Protein AF-A0A8S3UZX9-F1 (afdb_monomer)

Nearest PDB structures (foldseek):
  8th3-assembly1_A  TM=4.867E-01  e=7.688E-01  Camelidae
  6dry-assembly1_A  TM=4.741E-01  e=9.694E-01  Homo sapiens
  5k2b-assembly1_A  TM=4.316E-01  e=1.542E+00  unclassified
  6zw4-assembly1_E  TM=4.620E-01  e=5.209E+00  Nostoc punctiforme
  8xvk-assembly1_R  TM=3.965E-01  e=4.378E+00  Acetivibrio thermocellus ATCC 27405

Foldseek 3Di:
DDDDDDPPPPPPPDDDPVVVVVLVVVLVVLVVQLVVLVVQLVVLLVCLVVDDDLVSLVVSLVSNVVSLVSSLVSLVVQLVSLVVVVDPVSPVVSVVSVVVNVVSVVVSVVVNVVSVVVSVVSVVVVVVVVVVVPDDDDDDDDDDDDDDDDDDDDDD

Radius of gyration: 31.4 Å; Cα contacts (8 Å, |Δi|>4): 71; chains: 1; bounding box: 92×39×81 Å

Sequence (156 aa):
MSESDDSSTSRSRTFTEKGQQQFEDEYSKRNKHICKAYDQIANHLNRIPQCSTIEDLESVQKELATCGEKHSKLCLDLVDFCQRRGTLASKELAQTHRMTHQGCKILIDSATRQIKNRINDIAFEERSTVSSSSSKSSLRSSTSSRQSQQEIVRIV

pLDDT: mean 79.89, std 21.69, range [32.34, 96.88]

Solvent-accessible surface area (backbone atoms only — not comparable to full-atom values): 9389 Å² total; per-residue (Å²): 134,87,82,88,83,88,80,78,77,76,79,75,79,79,75,54,71,69,64,49,52,54,47,52,54,54,48,51,56,54,49,54,53,36,53,55,32,48,53,51,42,53,55,48,61,68,43,58,86,73,46,87,48,60,68,50,41,53,51,45,49,54,50,43,51,55,36,49,53,53,32,46,51,47,33,51,56,47,25,53,55,24,47,74,66,68,42,70,69,31,43,52,53,20,51,51,37,52,52,52,42,53,52,51,50,52,52,50,54,50,48,50,50,53,43,54,51,53,42,51,52,56,58,48,51,56,55,51,59,67,62,68,71,79,80,84,84,81,91,74,91,76,94,79,87,81,89,80,81,88,86,89,83,88,80,135

Mean predicted aligned error: 13.39 Å

Organism: Mytilus edulis (NCBI:txid6550)

Structure (mmCIF, N/CA/C/O backbone):
data_AF-A0A8S3UZX9-F1
#
_entry.id   AF-A0A8S3UZX9-F1
#
loop_
_atom_site.group_PDB
_atom_site.id
_atom_site.type_symbol
_atom_site.label_atom_id
_atom_site.label_alt_id
_atom_site.label_comp_id
_atom_site.label_asym_id
_atom_site.label_entity_id
_atom_site.label_seq_id
_atom_site.pdbx_PDB_ins_code
_atom_site.Cartn_x
_atom_site.Cartn_y
_atom_site.Cartn_z
_atom_site.occupancy
_atom_site.B_iso_or_equiv
_atom_site.auth_seq_id
_atom_site.auth_comp_id
_atom_site.auth_asym_id
_atom_site.auth_atom_id
_atom_site.pdbx_PDB_model_num
ATOM 1 N N . MET A 1 1 ? 45.344 30.065 -26.295 1.00 38.91 1 MET A N 1
ATOM 2 C CA . MET A 1 1 ? 45.100 29.095 -27.379 1.00 38.91 1 MET A CA 1
ATOM 3 C C . MET A 1 1 ? 45.377 27.732 -26.772 1.00 38.91 1 MET A C 1
ATOM 5 O O . MET A 1 1 ? 46.507 27.529 -26.361 1.00 38.91 1 MET A O 1
ATOM 9 N N . SER A 1 2 ? 44.330 27.085 -26.248 1.00 46.97 2 SER A N 1
ATOM 10 C CA . SER A 1 2 ? 43.609 25.960 -26.892 1.00 46.97 2 SER A CA 1
ATOM 11 C C . SER A 1 2 ? 44.424 24.663 -26.670 1.00 46.97 2 SER A C 1
ATOM 13 O O . SER A 1 2 ? 45.619 24.682 -26.916 1.00 46.97 2 SER A O 1
ATOM 15 N N . GLU A 1 3 ? 43.921 23.544 -26.143 1.00 40.09 3 GLU A N 1
ATOM 16 C CA . GLU A 1 3 ? 42.579 22.960 -26.231 1.00 40.09 3 GLU A CA 1
ATOM 17 C C . GLU A 1 3 ? 42.260 22.106 -24.989 1.00 40.09 3 GLU A C 1
ATOM 19 O O . GLU A 1 3 ? 43.107 21.394 -24.450 1.00 40.09 3 GLU A O 1
ATOM 24 N N . SER A 1 4 ? 41.011 22.209 -24.545 1.00 56.97 4 SER A N 1
ATOM 25 C CA . SER A 1 4 ? 40.324 21.221 -23.721 1.00 56.97 4 SER A CA 1
ATOM 26 C C . SER A 1 4 ? 39.856 20.088 -24.629 1.00 56.97 4 SER A C 1
ATOM 28 O O . SER A 1 4 ? 39.272 20.390 -25.662 1.00 56.97 4 SER A O 1
ATOM 30 N N . ASP A 1 5 ? 40.012 18.825 -24.227 1.00 45.25 5 ASP A N 1
ATOM 31 C CA . ASP A 1 5 ? 39.093 17.784 -24.694 1.00 45.25 5 ASP A CA 1
ATOM 32 C C . ASP A 1 5 ? 38.889 16.696 -23.633 1.00 45.25 5 ASP A C 1
ATOM 34 O O . ASP A 1 5 ? 39.689 15.786 -23.404 1.00 45.25 5 ASP A O 1
ATOM 38 N N . ASP A 1 6 ? 37.772 16.885 -22.941 1.00 50.19 6 ASP A N 1
ATOM 39 C CA . ASP A 1 6 ? 37.126 16.021 -21.973 1.00 50.19 6 ASP A CA 1
ATOM 40 C C . ASP A 1 6 ? 36.399 14.906 -22.742 1.00 50.19 6 ASP A C 1
ATOM 42 O O . ASP A 1 6 ? 35.250 15.048 -23.152 1.00 50.19 6 ASP A O 1
ATOM 46 N N . SER A 1 7 ? 37.078 13.783 -22.994 1.00 47.69 7 SER A N 1
ATOM 47 C CA . SER A 1 7 ? 36.441 12.596 -23.582 1.00 47.69 7 SER A CA 1
ATOM 48 C C . SER A 1 7 ? 35.870 11.681 -22.494 1.00 47.69 7 SER A C 1
ATOM 50 O O . SER A 1 7 ? 36.213 10.502 -22.367 1.00 47.69 7 SER A O 1
ATOM 52 N N . SER A 1 8 ? 34.944 12.210 -21.698 1.00 48.03 8 SER A N 1
ATOM 53 C CA . SER A 1 8 ? 34.030 11.409 -20.885 1.00 48.03 8 SER A CA 1
ATOM 54 C C . SER A 1 8 ? 32.973 10.777 -21.798 1.00 48.03 8 SER A C 1
ATOM 56 O O . SER A 1 8 ? 31.813 11.183 -21.859 1.00 48.03 8 SER A O 1
ATOM 58 N N . THR A 1 9 ? 33.389 9.746 -22.542 1.00 44.56 9 THR A N 1
ATOM 59 C CA . THR A 1 9 ? 32.505 8.947 -23.401 1.00 44.56 9 THR A CA 1
ATOM 60 C C . THR A 1 9 ? 31.506 8.183 -22.526 1.00 44.56 9 THR A C 1
ATOM 62 O O . THR A 1 9 ? 31.689 7.012 -22.186 1.00 44.56 9 THR A O 1
ATOM 65 N N . SER A 1 10 ? 30.432 8.868 -22.134 1.00 47.78 10 SER A N 1
ATOM 66 C CA . SER A 1 10 ? 29.263 8.309 -21.467 1.00 47.78 10 SER A CA 1
ATOM 67 C C . SER A 1 10 ? 28.578 7.369 -22.447 1.00 47.78 10 SER A C 1
ATOM 69 O O . SER A 1 10 ? 27.762 7.767 -23.275 1.00 47.78 10 SER A O 1
ATOM 71 N N . ARG A 1 11 ? 28.983 6.099 -22.392 1.00 43.84 11 ARG A N 1
ATOM 72 C CA . ARG A 1 11 ? 28.496 5.005 -23.230 1.00 43.84 11 ARG A CA 1
ATOM 73 C C . ARG A 1 11 ? 27.044 4.693 -22.848 1.00 43.84 11 ARG A C 1
ATOM 75 O O . ARG A 1 11 ? 26.766 3.713 -22.159 1.00 43.84 11 ARG A O 1
ATOM 82 N N . SER A 1 12 ? 26.120 5.556 -23.264 1.00 54.31 12 SER A N 1
ATOM 83 C CA . SER A 1 12 ? 24.680 5.325 -23.169 1.00 54.31 12 SER A CA 1
ATOM 84 C C . SER A 1 12 ? 24.348 4.093 -23.998 1.00 54.31 12 SER A C 1
ATOM 86 O O . SER A 1 12 ? 24.370 4.119 -25.225 1.00 54.31 12 SER A O 1
ATOM 88 N N . ARG A 1 13 ? 24.108 2.973 -23.312 1.00 58.25 13 ARG A N 1
ATOM 89 C CA . ARG A 1 13 ? 23.618 1.739 -23.925 1.00 58.25 13 ARG A CA 1
ATOM 90 C C . ARG A 1 13 ? 22.185 1.988 -24.383 1.00 58.25 13 ARG A C 1
ATOM 92 O O . ARG A 1 13 ? 21.258 1.896 -23.583 1.00 58.25 13 ARG A O 1
ATOM 99 N N . THR A 1 14 ? 22.003 2.321 -25.653 1.00 55.81 14 THR A N 1
ATOM 100 C CA . THR A 1 14 ? 20.682 2.341 -26.280 1.00 55.81 14 THR A CA 1
ATOM 101 C C . THR A 1 14 ? 20.152 0.907 -26.299 1.00 55.81 14 THR A C 1
ATOM 103 O O . THR A 1 14 ? 20.792 0.006 -26.843 1.00 55.81 14 THR A O 1
ATOM 106 N N . PHE A 1 15 ? 19.032 0.667 -25.615 1.00 59.25 15 PHE A N 1
ATOM 107 C CA . PHE A 1 15 ? 18.422 -0.658 -25.518 1.00 59.25 15 PHE A CA 1
ATOM 108 C C . PHE A 1 15 ? 17.796 -1.082 -26.850 1.00 59.25 15 PHE A C 1
ATOM 110 O O . PHE A 1 15 ? 17.313 -0.253 -27.618 1.00 59.25 15 PHE A O 1
ATOM 117 N N . THR A 1 16 ? 17.767 -2.392 -27.095 1.00 66.88 16 THR A N 1
ATOM 118 C CA . THR A 1 16 ? 16.951 -2.987 -28.156 1.00 66.88 16 THR A CA 1
ATOM 119 C C . THR A 1 16 ? 15.476 -2.939 -27.754 1.00 66.88 16 THR A C 1
ATOM 121 O O . THR A 1 16 ? 15.146 -3.108 -26.579 1.00 66.88 16 THR A O 1
ATOM 124 N N . GLU A 1 17 ? 14.578 -2.755 -28.720 1.00 74.62 17 GLU A N 1
ATOM 125 C CA . GLU A 1 17 ? 13.116 -2.729 -28.532 1.00 74.62 17 GLU A CA 1
ATOM 126 C C . GLU A 1 17 ? 12.606 -3.916 -27.688 1.00 74.62 17 GLU A C 1
ATOM 128 O O . GLU A 1 17 ? 11.839 -3.752 -26.740 1.00 74.62 17 GLU A O 1
ATOM 133 N N . LYS A 1 18 ? 13.168 -5.111 -27.916 1.00 76.69 18 LYS A N 1
ATOM 134 C CA . LYS A 1 18 ? 12.887 -6.325 -27.133 1.00 76.69 18 LYS A CA 1
ATOM 135 C C . LYS A 1 18 ? 13.206 -6.178 -25.638 1.00 76.69 18 LYS A C 1
ATOM 137 O O . LYS A 1 18 ? 12.472 -6.691 -24.798 1.00 76.69 18 LYS A O 1
ATOM 142 N N . GLY A 1 19 ? 14.297 -5.496 -25.293 1.00 81.75 19 GLY A N 1
ATOM 143 C CA . GLY A 1 19 ? 14.686 -5.253 -23.904 1.00 81.75 19 GLY A CA 1
ATOM 144 C C . GLY A 1 19 ? 13.844 -4.178 -23.216 1.00 81.75 19 GLY A C 1
ATOM 145 O O . GLY A 1 19 ? 13.846 -4.115 -21.985 1.00 81.75 19 GLY A O 1
ATOM 146 N N . GLN A 1 20 ? 13.158 -3.321 -23.977 1.00 86.25 20 GLN A N 1
ATOM 147 C CA . GLN A 1 20 ? 12.188 -2.356 -23.459 1.00 86.25 20 GLN A CA 1
ATOM 148 C C . GLN A 1 20 ? 10.848 -3.039 -23.167 1.00 86.25 20 GLN A C 1
ATOM 150 O O . GLN A 1 20 ? 10.368 -2.944 -22.040 1.00 86.25 20 GLN A O 1
ATOM 155 N N . GLN A 1 21 ? 10.337 -3.838 -24.107 1.00 89.25 21 GLN A N 1
ATOM 156 C CA . GLN A 1 21 ? 9.092 -4.589 -23.918 1.00 89.25 21 GLN A CA 1
ATOM 157 C C . GLN A 1 21 ? 9.144 -5.507 -22.685 1.00 89.25 21 GLN A C 1
ATOM 159 O O . GLN A 1 21 ? 8.241 -5.496 -21.856 1.00 89.25 21 GLN A O 1
ATOM 164 N N . GLN A 1 22 ? 10.247 -6.244 -22.497 1.00 90.31 22 GLN A N 1
ATOM 165 C CA . GLN A 1 22 ? 10.420 -7.115 -21.325 1.00 90.31 22 GLN A CA 1
ATOM 166 C C . GLN A 1 22 ? 10.357 -6.354 -19.993 1.00 90.31 22 GLN A C 1
ATOM 168 O O . GLN A 1 22 ? 9.821 -6.864 -19.010 1.00 90.31 22 GLN A O 1
ATOM 173 N N . PHE A 1 23 ? 10.911 -5.138 -19.950 1.00 91.12 23 PHE A N 1
ATOM 174 C CA . PHE A 1 23 ? 10.851 -4.303 -18.754 1.00 91.12 23 PHE A CA 1
ATOM 175 C C . PHE A 1 23 ? 9.415 -3.859 -18.469 1.00 91.12 23 PHE A C 1
ATOM 177 O O . PHE A 1 23 ? 8.977 -3.942 -17.324 1.00 91.12 23 PHE A O 1
ATOM 184 N N . GLU A 1 24 ? 8.688 -3.416 -19.494 1.00 93.12 24 GLU A N 1
ATOM 185 C CA . GLU A 1 24 ? 7.300 -2.960 -19.371 1.00 93.12 24 GLU A CA 1
ATOM 186 C C . GLU A 1 24 ? 6.361 -4.086 -18.928 1.00 93.12 24 GLU A C 1
ATOM 188 O O . GLU A 1 24 ? 5.537 -3.881 -18.034 1.00 93.12 24 GLU A O 1
ATOM 193 N N . ASP A 1 25 ? 6.542 -5.295 -19.461 1.00 94.44 25 ASP A N 1
ATOM 194 C CA . ASP A 1 25 ? 5.756 -6.471 -19.081 1.00 94.44 25 ASP A CA 1
ATOM 195 C C . ASP A 1 25 ? 5.984 -6.852 -17.606 1.00 94.44 25 ASP A C 1
ATOM 197 O O . ASP A 1 25 ? 5.031 -7.056 -16.841 1.00 94.44 25 ASP A O 1
ATOM 201 N N . GLU A 1 26 ? 7.248 -6.918 -17.168 1.00 95.00 26 GLU A N 1
ATOM 202 C CA . GLU A 1 26 ? 7.583 -7.210 -15.770 1.00 95.00 26 GLU A CA 1
ATOM 203 C C . GLU A 1 26 ? 7.122 -6.106 -14.818 1.00 95.00 26 GLU A C 1
ATOM 205 O O . GLU A 1 26 ? 6.568 -6.400 -13.751 1.00 95.00 26 GLU A O 1
ATOM 210 N N . TYR A 1 27 ? 7.319 -4.845 -15.208 1.00 94.62 27 TYR A N 1
ATOM 211 C CA . TYR A 1 27 ? 6.840 -3.688 -14.466 1.00 94.62 27 TYR A CA 1
ATOM 212 C C . TYR A 1 27 ? 5.323 -3.764 -14.277 1.00 94.62 27 TYR A C 1
ATOM 214 O O . TYR A 1 27 ? 4.839 -3.700 -13.146 1.00 94.62 27 TYR A O 1
ATOM 222 N N . SER A 1 28 ? 4.575 -3.976 -15.363 1.00 96.44 28 SER A N 1
ATOM 223 C CA . SER A 1 28 ? 3.112 -4.058 -15.361 1.00 96.44 28 SER A CA 1
ATOM 224 C C . SER A 1 28 ? 2.610 -5.173 -14.441 1.00 96.44 28 SER A C 1
ATOM 226 O O . SER A 1 28 ? 1.733 -4.958 -13.596 1.00 96.44 28 SER A O 1
ATOM 228 N N . LYS A 1 29 ? 3.231 -6.357 -14.514 1.00 96.25 29 LYS A N 1
ATOM 229 C CA . LYS A 1 29 ? 2.894 -7.489 -13.644 1.00 96.25 29 LYS A CA 1
ATOM 230 C C . LYS A 1 29 ? 3.112 -7.162 -12.166 1.00 96.25 29 LYS A C 1
ATOM 232 O O . LYS A 1 29 ? 2.222 -7.413 -11.351 1.00 96.25 29 LYS A O 1
ATOM 237 N N . ARG A 1 30 ? 4.271 -6.602 -11.807 1.00 96.00 30 ARG A N 1
ATOM 238 C CA . ARG A 1 30 ? 4.591 -6.219 -10.419 1.00 96.00 30 ARG A CA 1
ATOM 239 C C . ARG A 1 30 ? 3.651 -5.125 -9.914 1.00 96.00 30 ARG A C 1
ATOM 241 O O . ARG A 1 30 ? 3.103 -5.255 -8.821 1.00 96.00 30 ARG A O 1
ATOM 248 N N . ASN A 1 31 ? 3.389 -4.112 -10.737 1.00 95.69 31 ASN A N 1
ATOM 249 C CA . ASN A 1 31 ? 2.483 -3.017 -10.407 1.00 95.69 31 ASN A CA 1
ATOM 250 C C . ASN A 1 31 ? 1.053 -3.515 -10.135 1.00 95.69 31 ASN A C 1
ATOM 252 O O . ASN A 1 31 ? 0.430 -3.116 -9.155 1.00 95.69 31 ASN A O 1
ATOM 256 N N . LYS A 1 32 ? 0.559 -4.487 -10.914 1.00 96.88 32 LYS A N 1
ATOM 257 C CA . LYS A 1 32 ? -0.747 -5.123 -10.670 1.00 96.88 32 LYS A CA 1
ATOM 258 C C . LYS A 1 32 ? -0.846 -5.768 -9.283 1.00 96.88 32 LYS A C 1
ATOM 260 O O . LYS A 1 32 ? -1.921 -5.772 -8.686 1.00 96.88 32 LYS A O 1
ATOM 265 N N . HIS A 1 33 ? 0.245 -6.331 -8.762 1.00 95.94 33 HIS A N 1
ATOM 266 C CA . HIS A 1 33 ? 0.262 -6.892 -7.410 1.00 95.94 33 HIS A CA 1
ATOM 267 C C . HIS A 1 33 ? 0.214 -5.807 -6.329 1.00 95.94 33 HIS A C 1
ATOM 269 O O . HIS A 1 33 ? -0.467 -6.009 -5.324 1.00 95.94 33 HIS A O 1
ATOM 275 N N . ILE A 1 34 ? 0.872 -4.666 -6.554 1.00 95.81 34 ILE A N 1
ATOM 276 C CA . ILE A 1 34 ? 0.801 -3.501 -5.661 1.00 95.81 34 ILE A CA 1
ATOM 277 C C . ILE A 1 34 ? -0.625 -2.960 -5.613 1.00 95.81 34 ILE A C 1
ATOM 279 O O . ILE A 1 34 ? -1.179 -2.857 -4.523 1.00 95.81 34 ILE A O 1
ATOM 283 N N . CYS A 1 35 ? -1.253 -2.707 -6.768 1.00 95.25 35 CYS A N 1
ATOM 284 C CA . CYS A 1 35 ? -2.634 -2.215 -6.825 1.00 95.25 35 CYS A CA 1
ATOM 285 C C . CYS A 1 35 ? -3.593 -3.142 -6.071 1.00 95.25 35 CYS A C 1
ATOM 287 O O . CYS A 1 35 ? -4.345 -2.686 -5.223 1.00 95.25 35 CYS A O 1
ATOM 289 N N . LYS A 1 36 ? -3.485 -4.463 -6.271 1.00 96.38 36 LYS A N 1
ATOM 290 C CA . LYS A 1 36 ? -4.301 -5.435 -5.527 1.00 96.38 36 LYS A CA 1
ATOM 291 C C . LYS A 1 36 ? -4.088 -5.372 -4.013 1.00 96.38 36 LYS A C 1
ATOM 293 O O . LYS A 1 36 ? -5.042 -5.545 -3.262 1.00 96.38 36 LYS A O 1
ATOM 298 N N . ALA A 1 37 ? -2.849 -5.192 -3.553 1.00 95.38 37 ALA A N 1
ATOM 299 C CA . ALA A 1 37 ? -2.566 -5.052 -2.125 1.00 95.38 37 ALA A CA 1
ATOM 300 C C . ALA A 1 37 ? -3.114 -3.724 -1.575 1.00 95.38 37 ALA A C 1
ATOM 302 O O . ALA A 1 37 ? -3.635 -3.690 -0.463 1.00 95.38 37 ALA A O 1
ATOM 303 N N . TYR A 1 38 ? -3.053 -2.656 -2.369 1.00 95.12 38 TYR A N 1
ATOM 304 C CA . TYR A 1 38 ? -3.640 -1.365 -2.029 1.00 95.12 38 TYR A CA 1
ATOM 305 C C . TYR A 1 38 ? -5.171 -1.435 -1.929 1.00 95.12 38 TYR A C 1
ATOM 307 O O . TYR A 1 38 ? -5.737 -0.959 -0.949 1.00 95.12 38 TYR A O 1
ATOM 315 N N . ASP A 1 39 ? -5.837 -2.114 -2.865 1.00 95.69 39 ASP A N 1
ATOM 316 C CA . ASP A 1 39 ? -7.289 -2.329 -2.831 1.00 95.69 39 ASP A CA 1
ATOM 317 C C . ASP A 1 39 ? -7.717 -3.087 -1.566 1.00 95.69 39 ASP A C 1
ATOM 319 O O . ASP A 1 39 ? -8.732 -2.767 -0.949 1.00 95.69 39 ASP A O 1
ATOM 323 N N . GLN A 1 40 ? -6.922 -4.074 -1.133 1.00 95.94 40 GLN A N 1
ATOM 324 C CA . GLN A 1 40 ? -7.158 -4.779 0.132 1.00 95.94 40 GLN A CA 1
ATOM 325 C C . GLN A 1 40 ? -7.092 -3.819 1.320 1.00 95.94 40 GLN A C 1
ATOM 327 O O . GLN A 1 40 ? -7.999 -3.812 2.149 1.00 95.94 40 GLN A O 1
ATOM 332 N N . ILE A 1 41 ? -6.068 -2.964 1.376 1.00 96.44 41 ILE A N 1
ATOM 333 C CA . ILE A 1 41 ? -5.935 -1.947 2.426 1.00 96.44 41 ILE A CA 1
ATOM 334 C C . ILE A 1 41 ? -7.153 -1.021 2.419 1.00 96.44 41 ILE A C 1
ATOM 336 O O . ILE A 1 41 ? -7.777 -0.849 3.462 1.00 96.44 41 ILE A O 1
ATOM 340 N N . ALA A 1 42 ? -7.547 -0.494 1.257 1.00 95.50 42 ALA A N 1
ATOM 341 C CA . ALA A 1 42 ? -8.724 0.362 1.125 1.00 95.50 42 ALA A CA 1
ATOM 342 C C . ALA A 1 42 ? -10.008 -0.331 1.622 1.00 95.50 42 ALA A C 1
ATOM 344 O O . ALA A 1 42 ? -10.788 0.267 2.364 1.00 95.50 42 ALA A O 1
ATOM 345 N N . ASN A 1 43 ? -10.197 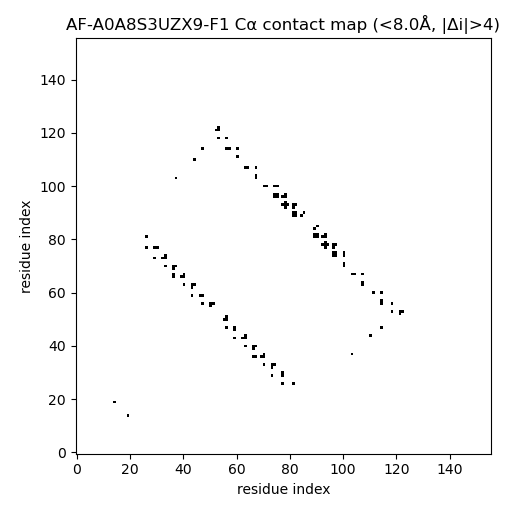-1.612 1.297 1.00 95.81 43 ASN A N 1
ATOM 346 C CA . ASN A 1 43 ? -11.334 -2.394 1.781 1.00 95.81 43 ASN A CA 1
ATOM 347 C C . ASN A 1 43 ? -11.339 -2.539 3.309 1.00 95.81 43 ASN A C 1
ATOM 349 O O . ASN A 1 43 ? -12.392 -2.389 3.929 1.00 95.81 43 ASN A O 1
ATOM 353 N N . HIS A 1 44 ? -10.186 -2.790 3.936 1.00 95.81 44 HIS A N 1
ATOM 354 C CA . HIS A 1 44 ? -10.102 -2.860 5.398 1.00 95.81 44 HIS A CA 1
ATOM 355 C C . HIS A 1 44 ? -10.334 -1.493 6.056 1.00 95.81 44 HIS A C 1
ATOM 357 O O . HIS A 1 44 ? -11.031 -1.419 7.066 1.00 95.81 44 HIS A O 1
ATOM 363 N N . LEU A 1 45 ? -9.836 -0.402 5.463 1.00 95.62 45 LEU A N 1
ATOM 364 C CA . LEU A 1 45 ? -10.100 0.959 5.944 1.00 95.62 45 LEU A CA 1
ATOM 365 C C . LEU A 1 45 ? -11.600 1.282 5.943 1.00 95.62 45 LEU A C 1
ATOM 367 O O . LEU A 1 45 ? -12.118 1.815 6.922 1.00 95.62 45 LEU A O 1
ATOM 371 N N . ASN A 1 46 ? -12.314 0.887 4.887 1.00 95.31 46 ASN A N 1
ATOM 372 C CA . ASN A 1 46 ? -13.759 1.094 4.769 1.00 95.31 46 ASN A CA 1
ATOM 373 C C . ASN A 1 46 ? -14.585 0.269 5.772 1.00 95.31 46 ASN A C 1
ATOM 375 O O . ASN A 1 46 ? -15.739 0.609 6.035 1.00 95.31 46 ASN A O 1
ATOM 379 N N . ARG A 1 47 ? -14.012 -0.792 6.358 1.00 94.50 47 ARG A N 1
ATOM 380 C CA . ARG A 1 47 ? -14.673 -1.621 7.382 1.00 94.50 47 ARG A CA 1
ATOM 381 C C . ARG A 1 47 ? -14.613 -1.020 8.784 1.00 94.50 47 ARG A C 1
ATOM 383 O O . ARG A 1 47 ? -15.514 -1.278 9.574 1.00 94.50 47 ARG A O 1
ATOM 390 N N . ILE A 1 48 ? -13.610 -0.194 9.092 1.00 93.25 48 ILE A N 1
ATOM 391 C CA . ILE A 1 48 ? -13.444 0.445 10.413 1.00 93.25 48 ILE A CA 1
ATOM 392 C C . ILE A 1 48 ? -14.737 1.110 10.925 1.00 93.25 48 ILE A C 1
ATOM 394 O O . ILE A 1 48 ? -15.140 0.810 12.050 1.00 93.25 48 ILE A O 1
ATOM 398 N N . PRO A 1 49 ? -15.435 1.974 10.155 1.00 91.69 49 PRO A N 1
ATOM 399 C CA . PRO A 1 49 ? -16.645 2.630 10.653 1.00 91.69 49 PRO A CA 1
ATOM 400 C C . PRO A 1 49 ? -17.801 1.665 10.952 1.00 91.69 49 PRO A C 1
ATOM 402 O O . PRO A 1 49 ? -18.672 2.014 11.748 1.00 91.69 49 PRO A O 1
ATOM 405 N N . GLN A 1 50 ? -17.797 0.471 10.351 1.00 92.56 50 GLN A N 1
ATOM 406 C CA . GLN A 1 50 ? -18.837 -0.555 10.490 1.00 92.56 50 GLN A CA 1
ATOM 407 C C . GLN A 1 50 ? -18.599 -1.491 11.685 1.00 92.56 50 GLN A C 1
ATOM 409 O O . GLN A 1 50 ? -19.475 -2.281 12.018 1.00 92.56 50 GLN A O 1
ATOM 414 N N . CYS A 1 51 ? -17.433 -1.415 12.332 1.00 94.00 51 CYS A N 1
ATOM 415 C CA . CYS A 1 51 ? -17.108 -2.258 13.478 1.00 94.00 51 CYS A CA 1
ATOM 416 C C . CYS A 1 51 ? -17.866 -1.781 14.725 1.00 94.00 51 CYS A C 1
ATOM 418 O O . CYS A 1 51 ? -17.768 -0.607 15.103 1.00 94.00 51 CYS A O 1
ATOM 420 N N . SER A 1 52 ? -18.603 -2.685 15.370 1.00 89.69 52 SER A N 1
ATOM 421 C CA . SER A 1 52 ? -19.380 -2.396 16.584 1.00 89.69 52 SER A CA 1
ATOM 422 C C . SER A 1 52 ? -18.775 -2.993 17.850 1.00 89.69 52 SER A C 1
ATOM 424 O O . SER A 1 52 ? -19.176 -2.607 18.942 1.00 89.69 52 SER A O 1
ATOM 426 N N . THR A 1 53 ? -17.825 -3.921 17.720 1.00 93.00 53 THR A N 1
ATOM 427 C CA . THR A 1 53 ? -17.178 -4.586 18.856 1.00 93.00 53 THR A CA 1
ATOM 428 C C . THR A 1 53 ? -15.675 -4.318 18.880 1.00 93.00 53 THR A C 1
ATOM 430 O O . THR A 1 53 ? -15.069 -3.958 17.865 1.00 93.00 53 THR A O 1
ATOM 433 N N . ILE A 1 54 ? -15.060 -4.503 20.052 1.00 94.50 54 ILE A N 1
ATOM 434 C CA . ILE A 1 54 ? -13.600 -4.449 20.204 1.00 94.50 54 ILE A CA 1
ATOM 435 C C . ILE A 1 54 ? -12.93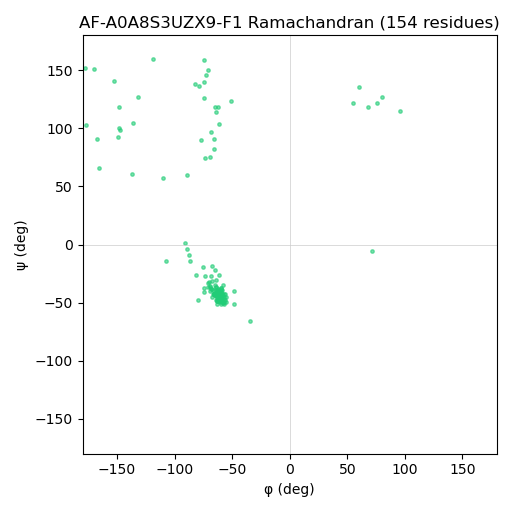7 -5.548 19.360 1.00 94.50 54 ILE A C 1
ATOM 437 O O . ILE A 1 54 ? -11.957 -5.270 18.673 1.00 94.50 54 ILE A O 1
ATOM 441 N N . GLU A 1 55 ? -13.503 -6.757 19.333 1.00 95.56 55 GLU A N 1
ATOM 442 C CA . GLU A 1 55 ? -12.966 -7.888 18.563 1.00 95.56 55 GLU A CA 1
ATOM 443 C C . GLU A 1 55 ? -12.930 -7.601 17.051 1.00 95.56 55 GLU A C 1
ATOM 445 O O . GLU A 1 55 ? -11.922 -7.869 16.391 1.00 95.56 55 GLU A O 1
ATOM 450 N N . ASP A 1 56 ? -13.985 -6.987 16.498 1.00 95.00 56 ASP A N 1
ATOM 451 C CA . ASP A 1 56 ? -14.019 -6.579 15.086 1.00 95.00 56 ASP A CA 1
ATOM 452 C C . ASP A 1 56 ? -12.888 -5.594 14.765 1.00 95.00 56 ASP A C 1
ATOM 454 O O . ASP A 1 56 ? -12.186 -5.721 13.755 1.00 95.00 56 ASP A O 1
ATOM 458 N N . LEU A 1 57 ? -12.703 -4.608 15.645 1.00 96.06 57 LEU A N 1
ATOM 459 C CA . LEU A 1 57 ? -11.687 -3.570 15.513 1.00 96.06 57 LEU A CA 1
ATOM 460 C C . LEU A 1 57 ? -10.271 -4.154 15.585 1.00 96.06 57 LEU A C 1
ATOM 462 O O . LEU A 1 57 ? -9.424 -3.809 14.755 1.00 96.06 57 LEU A O 1
ATOM 466 N N . GLU A 1 58 ? -10.018 -5.069 16.519 1.00 96.50 58 GLU A N 1
ATOM 467 C CA . GLU A 1 58 ? -8.744 -5.785 16.637 1.00 96.50 58 GLU A CA 1
ATOM 468 C C . GLU A 1 58 ? -8.462 -6.661 15.407 1.00 96.50 58 GLU A C 1
ATOM 470 O O . GLU A 1 58 ? -7.336 -6.669 14.894 1.00 96.50 58 GLU A O 1
ATOM 475 N N . SER A 1 59 ? -9.483 -7.345 14.875 1.00 96.62 59 SER A N 1
ATOM 476 C CA . SER A 1 59 ? -9.357 -8.131 13.642 1.00 96.62 59 SER A CA 1
ATOM 477 C C . SER A 1 59 ? -8.961 -7.248 12.461 1.00 96.62 59 SER A C 1
ATOM 479 O O . SER A 1 59 ? -7.985 -7.538 11.764 1.00 96.62 59 SER A O 1
ATOM 481 N N . VAL A 1 60 ? -9.659 -6.124 12.262 1.00 96.31 60 VAL A N 1
ATOM 482 C CA . VAL A 1 60 ? -9.346 -5.172 11.184 1.00 96.31 60 VAL A CA 1
ATOM 483 C C . VAL A 1 60 ? -7.945 -4.582 11.357 1.00 96.31 60 VAL A C 1
ATOM 485 O O . VAL A 1 60 ? -7.217 -4.448 10.373 1.00 96.31 60 VAL A O 1
ATOM 488 N N . GLN A 1 61 ? -7.516 -4.286 12.587 1.00 96.19 61 GLN A N 1
ATOM 489 C CA . GLN A 1 61 ? -6.163 -3.796 12.857 1.00 96.19 61 GLN A CA 1
ATOM 490 C C . GLN A 1 61 ? -5.089 -4.813 12.445 1.00 96.19 61 GLN A C 1
ATOM 492 O O . GLN A 1 61 ? -4.095 -4.448 11.811 1.00 96.19 61 GLN A O 1
ATOM 497 N N . LYS A 1 62 ? -5.288 -6.094 12.774 1.00 96.31 62 LYS A N 1
ATOM 498 C CA . LYS A 1 62 ? -4.363 -7.177 12.413 1.00 96.31 62 LYS A CA 1
ATOM 499 C C . LYS A 1 62 ? -4.306 -7.401 10.899 1.00 96.31 62 LYS A C 1
ATOM 501 O O . LYS A 1 62 ? -3.222 -7.574 10.332 1.00 96.31 62 LYS A O 1
ATOM 506 N N . GLU A 1 63 ? -5.459 -7.370 10.236 1.00 96.12 63 GLU A N 1
ATOM 507 C CA . GLU A 1 63 ? -5.564 -7.485 8.778 1.00 96.12 63 GLU A CA 1
ATOM 508 C C . GLU A 1 63 ? -4.882 -6.308 8.063 1.00 96.12 63 GLU A C 1
ATOM 510 O O . GLU A 1 63 ? -4.118 -6.526 7.119 1.00 96.12 63 GLU A O 1
ATOM 515 N N . LEU A 1 64 ? -5.080 -5.074 8.548 1.00 96.00 64 LEU A N 1
ATOM 516 C CA . LEU A 1 64 ? -4.413 -3.872 8.034 1.00 96.00 64 LEU A CA 1
ATOM 517 C C . LEU A 1 64 ? -2.896 -3.950 8.176 1.00 96.00 64 LEU A C 1
ATOM 519 O O . LEU A 1 64 ? -2.187 -3.630 7.223 1.00 96.00 64 LEU A O 1
ATOM 523 N N . ALA A 1 65 ? -2.392 -4.402 9.328 1.00 94.81 65 ALA A N 1
ATOM 524 C CA . ALA A 1 65 ? -0.957 -4.575 9.543 1.00 94.81 65 ALA A CA 1
ATOM 525 C C . ALA A 1 65 ? -0.360 -5.580 8.542 1.00 94.81 65 ALA A C 1
ATOM 527 O O . ALA A 1 65 ? 0.626 -5.280 7.867 1.00 94.81 65 ALA A O 1
ATOM 528 N N . THR A 1 66 ? -1.018 -6.731 8.375 1.00 95.69 66 THR A N 1
ATOM 529 C CA . THR A 1 66 ? -0.589 -7.786 7.444 1.00 95.69 66 THR A CA 1
ATOM 530 C C . THR A 1 66 ? -0.598 -7.298 5.990 1.00 95.69 66 THR A C 1
ATOM 532 O O . THR A 1 66 ? 0.362 -7.502 5.241 1.00 95.69 66 THR A O 1
ATOM 535 N N . CYS A 1 67 ? -1.671 -6.620 5.571 1.00 94.38 67 CYS A N 1
ATOM 536 C CA . CYS A 1 67 ? -1.776 -6.075 4.218 1.00 94.38 67 CYS A CA 1
ATOM 537 C C . CYS A 1 67 ? -0.772 -4.941 3.979 1.00 94.38 67 CYS A C 1
ATOM 539 O O . CYS A 1 67 ? -0.176 -4.869 2.903 1.00 94.38 67 CYS A O 1
ATOM 541 N N . GLY A 1 68 ? -0.542 -4.098 4.986 1.00 95.25 68 GLY A N 1
ATOM 542 C CA . GLY A 1 68 ? 0.444 -3.024 4.962 1.00 95.25 68 GLY A CA 1
ATOM 543 C C . GLY A 1 68 ? 1.866 -3.522 4.756 1.00 95.25 68 GLY A C 1
ATOM 544 O O . GLY A 1 68 ? 2.579 -3.005 3.896 1.00 95.25 68 GLY A O 1
ATOM 545 N N . GLU A 1 69 ? 2.267 -4.561 5.486 1.00 95.50 69 GLU A N 1
ATOM 546 C CA . GLU A 1 69 ? 3.582 -5.186 5.330 1.00 95.50 69 GLU A CA 1
ATOM 547 C C . GLU A 1 69 ? 3.754 -5.781 3.926 1.00 95.50 69 GLU A C 1
ATOM 549 O O . GLU A 1 69 ? 4.760 -5.538 3.252 1.00 95.50 69 GLU A O 1
ATOM 554 N N . LYS A 1 70 ? 2.734 -6.493 3.434 1.00 95.75 70 LYS A N 1
ATOM 555 C CA . LYS A 1 70 ? 2.735 -7.056 2.080 1.00 95.75 70 LYS A CA 1
ATOM 556 C C . LYS A 1 70 ? 2.849 -5.971 1.007 1.00 95.75 70 LYS A C 1
ATOM 558 O O . LYS A 1 70 ? 3.671 -6.103 0.102 1.00 95.75 70 LYS A O 1
ATOM 563 N N . HIS A 1 71 ? 2.050 -4.908 1.099 1.00 96.25 71 HIS A N 1
ATOM 564 C CA . HIS A 1 71 ? 2.121 -3.767 0.184 1.00 96.25 71 HIS A CA 1
ATOM 565 C C . HIS A 1 71 ? 3.503 -3.104 0.240 1.00 96.25 71 HIS A C 1
ATOM 567 O O . HIS A 1 71 ? 4.113 -2.862 -0.798 1.00 96.25 71 HIS A O 1
ATOM 573 N N . SER A 1 72 ? 4.035 -2.889 1.448 1.00 95.88 72 SER A N 1
ATOM 574 C CA . SER A 1 72 ? 5.369 -2.329 1.671 1.00 95.88 72 SER A CA 1
ATOM 575 C C . SER A 1 72 ? 6.450 -3.125 0.953 1.00 95.88 72 SER A C 1
ATOM 577 O O . SER A 1 72 ? 7.241 -2.553 0.204 1.00 95.88 72 SER A O 1
ATOM 579 N N . LYS A 1 73 ? 6.452 -4.449 1.120 1.00 96.38 73 LYS A N 1
ATOM 580 C CA . LYS A 1 73 ? 7.404 -5.328 0.440 1.00 96.38 73 LYS A CA 1
ATOM 581 C C . LYS A 1 73 ? 7.295 -5.217 -1.082 1.00 96.38 73 LYS A C 1
ATOM 583 O O . LYS A 1 73 ? 8.303 -5.019 -1.747 1.00 96.38 73 LYS A O 1
ATOM 588 N N . LEU A 1 74 ? 6.078 -5.280 -1.627 1.00 96.44 74 LEU A N 1
ATOM 589 C CA . LEU A 1 74 ? 5.853 -5.192 -3.074 1.00 96.44 74 LEU A CA 1
ATOM 590 C C . LEU A 1 74 ? 6.317 -3.849 -3.659 1.00 96.44 74 LEU A C 1
ATOM 592 O O . LEU A 1 74 ? 6.917 -3.831 -4.733 1.00 96.44 74 LEU A O 1
ATOM 596 N N . CYS A 1 75 ? 6.068 -2.737 -2.959 1.00 96.06 75 CYS A N 1
ATOM 597 C CA . CYS A 1 75 ? 6.557 -1.425 -3.374 1.00 96.06 75 CYS A CA 1
ATOM 598 C C . CYS A 1 75 ? 8.084 -1.368 -3.386 1.00 96.06 75 CYS A C 1
ATOM 600 O O . CYS A 1 75 ? 8.655 -0.933 -4.381 1.00 96.06 75 CYS A O 1
ATOM 602 N N . LEU A 1 76 ? 8.748 -1.818 -2.317 1.00 95.81 76 LEU A N 1
ATOM 603 C CA . LEU A 1 76 ? 10.212 -1.800 -2.235 1.00 95.81 76 LEU A CA 1
ATOM 604 C C . LEU A 1 76 ? 10.851 -2.704 -3.301 1.00 95.81 76 LEU A C 1
ATOM 606 O O . LEU A 1 76 ? 11.770 -2.271 -3.992 1.00 95.81 76 LEU A O 1
ATOM 610 N N . ASP A 1 77 ? 10.292 -3.895 -3.527 1.00 96.38 77 ASP A N 1
ATOM 611 C CA . ASP A 1 77 ? 10.740 -4.805 -4.587 1.00 96.38 77 ASP A CA 1
ATOM 612 C C . ASP A 1 77 ? 10.614 -4.164 -5.986 1.00 96.38 77 ASP A C 1
ATOM 614 O O . ASP A 1 77 ? 11.465 -4.376 -6.857 1.00 96.38 77 ASP A O 1
ATOM 618 N N . LEU A 1 78 ? 9.556 -3.377 -6.232 1.00 96.00 78 LEU A N 1
ATOM 619 C CA . LEU A 1 78 ? 9.373 -2.663 -7.500 1.00 96.00 78 LEU A CA 1
ATOM 620 C C . LEU A 1 78 ? 10.303 -1.451 -7.628 1.00 96.00 78 LEU A C 1
ATOM 622 O O . LEU A 1 78 ? 10.819 -1.192 -8.715 1.00 96.00 78 LEU A O 1
ATOM 626 N N . VAL A 1 79 ? 10.549 -0.729 -6.535 1.00 96.19 79 VAL A N 1
ATOM 627 C CA . VAL A 1 79 ? 11.531 0.364 -6.487 1.00 96.19 79 VAL A CA 1
ATOM 628 C C . VAL A 1 79 ? 12.908 -0.162 -6.880 1.00 96.19 79 VAL A C 1
ATOM 630 O O . VAL A 1 79 ? 13.527 0.389 -7.791 1.00 96.19 79 VAL A O 1
ATOM 633 N N . ASP A 1 80 ? 13.349 -1.263 -6.274 1.00 95.94 80 ASP A N 1
ATOM 634 C CA . ASP A 1 80 ? 14.634 -1.890 -6.582 1.00 95.94 80 ASP A CA 1
ATOM 635 C C . ASP A 1 80 ? 14.714 -2.339 -8.045 1.00 95.94 80 ASP A C 1
ATOM 637 O O . ASP A 1 80 ? 15.716 -2.098 -8.725 1.00 95.94 80 ASP A O 1
ATOM 641 N N . PHE A 1 81 ? 13.646 -2.956 -8.561 1.00 95.12 81 PHE A N 1
ATOM 642 C CA . PHE A 1 81 ? 13.548 -3.349 -9.968 1.00 95.12 81 PHE A CA 1
ATOM 643 C C . PHE A 1 81 ? 13.722 -2.148 -10.914 1.00 95.12 81 PHE A C 1
ATOM 645 O O . PHE A 1 81 ? 14.551 -2.180 -11.828 1.00 95.12 81 PHE A O 1
ATOM 652 N N . CYS A 1 82 ? 12.994 -1.060 -10.663 1.00 93.44 82 CYS A N 1
ATOM 653 C CA . CYS A 1 82 ? 13.056 0.167 -11.453 1.00 93.44 82 CYS A CA 1
ATOM 654 C C . CYS A 1 82 ? 14.434 0.853 -11.372 1.00 93.44 82 CYS A C 1
ATOM 656 O O . CYS A 1 82 ? 14.938 1.376 -12.371 1.00 93.44 82 CYS A O 1
ATOM 658 N N . GLN A 1 83 ? 15.090 0.819 -10.211 1.00 92.56 83 GLN A N 1
ATOM 659 C CA . GLN A 1 83 ? 16.417 1.412 -10.029 1.00 92.56 83 GLN A CA 1
ATOM 660 C C . GLN A 1 83 ? 17.512 0.657 -10.773 1.00 92.56 83 GLN A C 1
ATOM 662 O O . GLN A 1 83 ? 18.366 1.288 -11.399 1.00 92.56 83 GLN A O 1
ATOM 667 N N . ARG A 1 84 ? 17.458 -0.680 -10.782 1.00 91.12 84 ARG A N 1
ATOM 668 C CA . ARG A 1 84 ? 18.422 -1.519 -11.515 1.00 91.12 84 ARG A CA 1
ATOM 669 C C . ARG A 1 84 ? 18.404 -1.268 -13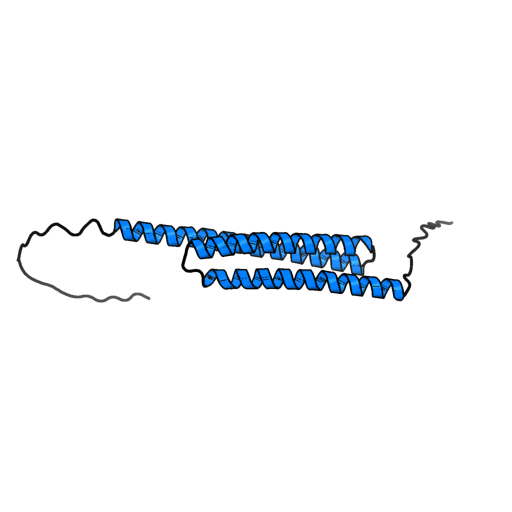.020 1.00 91.12 84 ARG A C 1
ATOM 671 O O . ARG A 1 84 ? 19.422 -1.462 -13.677 1.00 91.12 84 ARG A O 1
ATOM 678 N N . ARG A 1 85 ? 17.277 -0.803 -13.572 1.00 87.94 85 ARG A N 1
ATOM 679 C CA . ARG A 1 85 ? 17.179 -0.429 -14.989 1.00 87.94 85 ARG A CA 1
ATOM 680 C C . ARG A 1 85 ? 18.007 0.816 -15.333 1.00 87.94 85 ARG A C 1
ATOM 682 O O . ARG A 1 85 ? 18.447 0.946 -16.469 1.00 87.94 85 ARG A O 1
ATOM 689 N N . GLY A 1 86 ? 18.242 1.714 -14.374 1.00 82.38 86 GLY A N 1
ATOM 690 C CA . GLY A 1 86 ? 19.190 2.829 -14.497 1.00 82.38 86 GLY A CA 1
ATOM 691 C C . GLY A 1 86 ? 18.792 3.982 -15.432 1.00 82.38 86 GLY A C 1
ATOM 692 O O . GLY A 1 86 ? 19.490 4.996 -15.452 1.00 82.38 86 GLY A O 1
ATOM 693 N N . THR A 1 87 ? 17.680 3.871 -16.164 1.00 86.50 87 THR A N 1
ATOM 694 C CA . THR A 1 87 ? 17.158 4.928 -17.050 1.00 86.50 87 THR A CA 1
ATOM 695 C C . THR A 1 87 ? 16.507 6.065 -16.259 1.00 86.50 87 THR A C 1
ATOM 697 O O . THR A 1 87 ? 16.088 5.865 -15.121 1.00 86.50 87 THR A O 1
ATOM 700 N N . LEU A 1 88 ? 16.381 7.252 -16.861 1.00 87.50 88 LEU A N 1
ATOM 701 C CA . LEU A 1 88 ? 15.676 8.374 -16.228 1.00 87.50 88 LEU A CA 1
ATOM 702 C C . LEU A 1 88 ? 14.215 8.010 -15.918 1.00 87.50 88 LEU A C 1
ATOM 704 O O . LEU A 1 88 ? 13.810 8.078 -14.762 1.00 87.50 88 LEU A O 1
ATOM 708 N N . ALA A 1 89 ? 13.487 7.498 -16.913 1.00 88.25 89 ALA A N 1
ATOM 709 C CA . ALA A 1 89 ? 12.097 7.072 -16.753 1.00 88.25 89 ALA A CA 1
ATOM 710 C C . ALA A 1 89 ? 11.932 6.025 -15.636 1.00 88.25 89 ALA A C 1
ATOM 712 O O . ALA A 1 8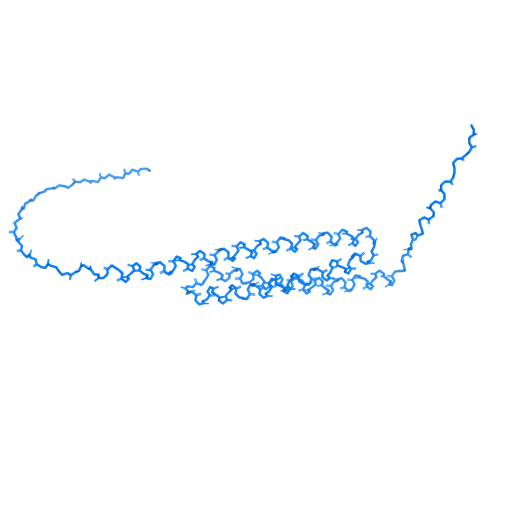9 ? 11.037 6.122 -14.803 1.00 88.25 89 ALA A O 1
ATOM 713 N N . SER A 1 90 ? 12.830 5.038 -15.547 1.00 90.12 90 SER A N 1
ATOM 714 C CA . SER A 1 90 ? 12.749 4.040 -14.476 1.00 90.12 90 SER A CA 1
ATOM 715 C C . SER A 1 90 ? 13.080 4.619 -13.094 1.00 90.12 90 SER A C 1
ATOM 717 O O . SER A 1 90 ? 12.488 4.199 -12.103 1.00 90.12 90 SER A O 1
ATOM 719 N N . LYS A 1 91 ? 13.975 5.609 -12.994 1.00 91.00 91 LYS A N 1
ATOM 720 C CA . LYS A 1 91 ? 14.234 6.325 -11.731 1.00 91.00 91 LYS A CA 1
ATOM 721 C C . LYS A 1 91 ? 13.026 7.151 -11.287 1.00 91.00 91 LYS A C 1
ATOM 723 O O . LYS A 1 91 ? 12.718 7.156 -10.097 1.00 91.00 91 LYS A O 1
ATOM 728 N N . GLU A 1 92 ? 12.327 7.791 -12.219 1.00 93.88 92 GLU A N 1
ATOM 729 C CA . GLU A 1 92 ? 11.077 8.507 -11.942 1.00 93.88 92 GLU A CA 1
ATOM 730 C C . GLU A 1 92 ? 9.997 7.546 -11.432 1.00 93.88 92 GLU A C 1
ATOM 732 O O . GLU A 1 92 ? 9.422 7.785 -10.372 1.00 93.88 92 GLU A O 1
ATOM 737 N N . LEU A 1 93 ? 9.814 6.394 -12.090 1.00 93.81 93 LEU A N 1
ATOM 738 C CA . LEU A 1 93 ? 8.897 5.347 -11.620 1.00 93.81 93 LEU A CA 1
ATOM 739 C C . L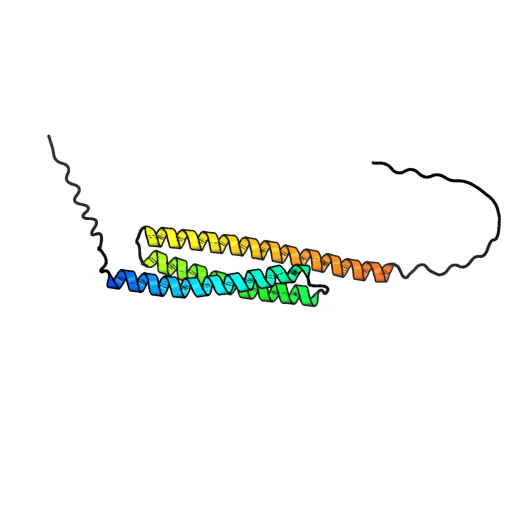EU A 1 93 ? 9.259 4.846 -10.215 1.00 93.81 93 LEU A C 1
ATOM 741 O O . LEU A 1 93 ? 8.375 4.656 -9.379 1.00 93.81 93 LEU A O 1
ATOM 745 N N . ALA A 1 94 ? 10.549 4.642 -9.931 1.00 94.62 94 ALA A N 1
ATOM 746 C CA . ALA A 1 94 ? 11.005 4.264 -8.596 1.00 94.62 94 ALA A CA 1
ATOM 747 C C . ALA A 1 94 ? 10.648 5.336 -7.554 1.00 94.62 94 ALA A C 1
ATOM 749 O O . ALA A 1 94 ? 10.204 5.006 -6.454 1.00 94.62 94 ALA A O 1
ATOM 750 N N . GLN A 1 95 ? 10.804 6.618 -7.892 1.00 95.25 95 GLN A N 1
ATOM 751 C CA . GLN A 1 95 ? 10.440 7.711 -6.996 1.00 95.25 95 GLN A CA 1
ATOM 752 C C . GLN A 1 95 ? 8.927 7.769 -6.750 1.00 95.25 95 GLN A C 1
ATOM 754 O O . GLN A 1 95 ? 8.515 7.906 -5.599 1.00 95.25 95 GLN A O 1
ATOM 759 N N . THR A 1 96 ? 8.097 7.595 -7.781 1.00 93.62 96 THR A N 1
ATOM 760 C CA . THR A 1 96 ? 6.637 7.514 -7.626 1.00 93.62 96 THR A CA 1
ATOM 761 C C . THR A 1 96 ? 6.248 6.408 -6.646 1.00 93.62 96 THR A C 1
ATOM 763 O O . THR A 1 96 ? 5.508 6.662 -5.699 1.00 93.62 96 THR A O 1
ATOM 766 N N . HIS A 1 97 ? 6.812 5.207 -6.798 1.00 93.75 97 HIS A N 1
ATOM 767 C CA . HIS A 1 97 ? 6.497 4.073 -5.922 1.00 93.75 97 HIS A CA 1
ATOM 768 C C . HIS A 1 97 ? 6.975 4.260 -4.478 1.00 93.75 97 HIS A C 1
ATOM 770 O O . HIS A 1 97 ? 6.291 3.818 -3.554 1.00 93.75 97 HIS A O 1
ATOM 776 N N . ARG A 1 98 ? 8.085 4.975 -4.249 1.00 95.38 98 ARG A N 1
ATOM 777 C CA . ARG A 1 98 ? 8.499 5.393 -2.894 1.00 95.38 98 ARG A CA 1
ATOM 778 C C . ARG A 1 98 ? 7.471 6.318 -2.247 1.00 95.38 98 ARG A C 1
ATOM 780 O O . ARG A 1 98 ? 7.119 6.123 -1.086 1.00 95.38 98 ARG A O 1
ATOM 787 N N . MET A 1 99 ? 6.965 7.294 -2.998 1.00 95.12 99 MET A N 1
ATOM 788 C CA . MET A 1 99 ? 5.944 8.217 -2.498 1.00 95.12 99 MET A CA 1
ATOM 789 C C . MET A 1 99 ? 4.626 7.490 -2.209 1.00 95.12 99 MET A C 1
ATOM 791 O O . MET A 1 99 ? 4.033 7.701 -1.152 1.00 95.12 99 MET A O 1
ATOM 795 N N . THR A 1 100 ? 4.197 6.583 -3.091 1.00 90.69 100 THR A N 1
ATOM 796 C CA . THR A 1 100 ? 3.007 5.743 -2.877 1.00 90.69 100 THR A CA 1
ATOM 797 C C . THR A 1 100 ? 3.151 4.866 -1.635 1.00 90.69 100 THR A C 1
ATOM 799 O O . THR A 1 100 ? 2.231 4.787 -0.821 1.00 90.69 100 THR A O 1
ATOM 802 N N . HIS A 1 101 ? 4.318 4.245 -1.443 1.00 94.00 101 HIS A N 1
ATOM 803 C CA . HIS A 1 101 ? 4.626 3.459 -0.249 1.00 94.00 101 HIS A CA 1
ATOM 804 C C . HIS A 1 101 ? 4.510 4.287 1.033 1.00 94.00 101 HIS A C 1
ATOM 806 O O . HIS A 1 101 ? 3.805 3.889 1.964 1.00 94.00 101 HIS A O 1
ATOM 812 N N . GLN A 1 102 ? 5.147 5.458 1.062 1.00 95.88 102 GLN A N 1
ATOM 813 C CA . GLN A 1 102 ? 5.106 6.354 2.212 1.00 95.88 102 GLN A CA 1
ATOM 814 C C . GLN A 1 102 ? 3.683 6.853 2.495 1.00 95.88 102 GLN A C 1
ATOM 816 O O . GLN A 1 102 ? 3.252 6.851 3.648 1.00 95.88 102 GLN A O 1
ATOM 821 N N . GLY A 1 103 ? 2.932 7.219 1.453 1.00 94.25 103 GLY A N 1
ATOM 822 C CA . GLY A 1 103 ? 1.529 7.614 1.577 1.00 94.25 103 GLY A CA 1
ATOM 823 C C . GLY A 1 103 ? 0.668 6.499 2.169 1.00 94.25 103 GLY A C 1
ATOM 824 O O . GLY A 1 103 ? -0.104 6.732 3.097 1.00 94.25 103 GLY A O 1
ATOM 825 N N . CYS A 1 104 ? 0.858 5.262 1.708 1.00 94.69 104 CYS A N 1
ATOM 826 C CA . CYS A 1 104 ? 0.153 4.105 2.249 1.00 94.69 104 CYS A CA 1
ATOM 827 C C . CYS A 1 104 ? 0.485 3.856 3.728 1.00 94.69 104 CYS A C 1
ATOM 829 O O . CYS A 1 104 ? -0.410 3.543 4.512 1.00 94.69 104 CYS A O 1
ATOM 831 N N . LYS A 1 105 ? 1.749 4.030 4.132 1.00 95.38 105 LYS A N 1
ATOM 832 C CA . LYS A 1 105 ? 2.154 3.910 5.539 1.00 95.38 105 LYS A CA 1
ATOM 833 C C . LYS A 1 105 ? 1.433 4.934 6.421 1.00 95.38 105 LYS A C 1
ATOM 835 O O . LYS A 1 105 ? 0.876 4.563 7.447 1.00 95.38 105 LYS A O 1
ATOM 840 N N . ILE A 1 106 ? 1.373 6.193 5.984 1.00 96.19 106 ILE A N 1
ATOM 841 C CA . ILE A 1 106 ? 0.667 7.265 6.704 1.00 96.19 106 ILE A CA 1
ATOM 842 C C . ILE A 1 106 ? -0.821 6.926 6.878 1.00 96.19 106 ILE A C 1
ATOM 844 O O . ILE A 1 106 ? -1.374 7.118 7.963 1.00 96.19 106 ILE A O 1
ATOM 848 N N . LEU A 1 107 ? -1.467 6.394 5.835 1.00 95.12 107 LEU A N 1
ATOM 849 C CA . LEU A 1 107 ? -2.869 5.972 5.899 1.00 95.12 107 LEU A CA 1
ATOM 850 C C . LEU A 1 107 ? -3.087 4.863 6.937 1.00 95.12 107 LEU A C 1
ATOM 852 O O . LEU A 1 107 ? -4.002 4.965 7.754 1.00 95.12 107 LEU A O 1
ATOM 856 N N . ILE A 1 108 ? -2.233 3.838 6.943 1.00 95.31 108 ILE A N 1
ATOM 857 C CA . ILE A 1 108 ? -2.330 2.717 7.889 1.00 95.31 108 ILE A CA 1
ATOM 858 C C . ILE A 1 108 ? -2.068 3.175 9.326 1.00 95.31 108 ILE A C 1
ATOM 860 O O . ILE A 1 108 ? -2.804 2.786 10.234 1.00 95.31 108 ILE A O 1
ATOM 864 N N . ASP A 1 109 ? -1.066 4.026 9.547 1.00 95.50 109 ASP A N 1
ATOM 865 C CA . ASP A 1 109 ? -0.751 4.560 10.876 1.00 95.50 109 ASP A CA 1
ATOM 866 C C . ASP A 1 109 ? -1.914 5.409 11.419 1.00 95.50 109 ASP A C 1
ATOM 868 O O . ASP A 1 109 ? -2.298 5.289 12.588 1.00 95.50 109 ASP A O 1
ATOM 872 N N . SER A 1 110 ? -2.524 6.229 10.555 1.00 96.38 110 SER A N 1
ATOM 873 C CA . SER A 1 110 ? -3.720 7.013 10.883 1.00 96.38 110 SER A CA 1
ATOM 874 C C . SER A 1 110 ? -4.901 6.115 11.250 1.00 96.38 110 SER A C 1
ATOM 876 O O . SER A 1 110 ? -5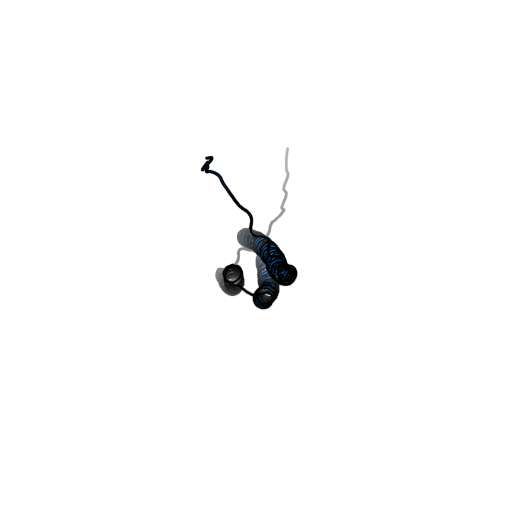.528 6.307 12.292 1.00 96.38 110 SER A O 1
ATOM 878 N N . ALA A 1 111 ? -5.170 5.088 10.445 1.00 95.56 111 ALA A N 1
ATOM 879 C CA . ALA A 1 111 ? -6.248 4.137 10.688 1.00 95.56 111 ALA A CA 1
ATOM 880 C C . ALA A 1 111 ? -6.042 3.326 11.972 1.00 95.56 111 ALA A C 1
ATOM 882 O O . ALA A 1 111 ? -6.974 3.126 12.744 1.00 95.56 111 ALA A O 1
ATOM 883 N N . THR A 1 112 ? -4.801 2.929 12.250 1.00 95.94 112 THR A N 1
ATOM 884 C CA . THR A 1 112 ? -4.427 2.234 13.486 1.00 95.94 112 THR A CA 1
ATOM 885 C C . THR A 1 112 ? -4.705 3.100 14.714 1.00 95.94 112 THR A C 1
ATOM 887 O O . THR A 1 112 ? -5.190 2.604 15.729 1.00 95.94 112 THR A O 1
ATOM 890 N N . ARG A 1 113 ? -4.438 4.410 14.635 1.00 96.19 113 ARG A N 1
ATOM 891 C CA . ARG A 1 113 ? -4.822 5.364 15.688 1.00 96.19 113 ARG A CA 1
ATOM 892 C C . ARG A 1 113 ? -6.346 5.496 15.796 1.00 96.19 113 ARG A C 1
ATOM 894 O O . ARG A 1 113 ? -6.864 5.462 16.907 1.00 96.19 113 ARG A O 1
ATOM 901 N N . GLN A 1 114 ? -7.017 5.571 14.642 1.00 95.12 114 GLN A N 1
ATOM 902 C CA . GLN A 1 114 ? -8.463 5.403 14.417 1.00 95.12 114 GLN A CA 1
ATOM 903 C C . GLN A 1 114 ? -9.071 4.357 15.360 1.00 95.12 114 GLN A C 1
ATOM 905 O O . GLN A 1 114 ? -9.858 4.629 16.267 1.00 95.12 114 GLN A O 1
ATOM 910 N N . ILE A 1 115 ? -8.605 3.135 15.127 1.00 94.94 115 ILE A N 1
ATOM 911 C CA . ILE A 1 115 ? -9.043 1.914 15.789 1.00 94.94 115 ILE A CA 1
ATOM 912 C C . ILE A 1 115 ? -8.767 1.961 17.293 1.00 94.94 115 ILE A C 1
ATOM 914 O O . ILE A 1 115 ? -9.673 1.710 18.081 1.00 94.94 115 ILE A O 1
ATOM 918 N N . LYS A 1 116 ? -7.548 2.331 17.706 1.00 95.25 116 LYS A N 1
ATOM 919 C CA . LYS A 1 116 ? -7.178 2.390 19.130 1.00 95.25 116 LYS A CA 1
ATOM 920 C C . LYS A 1 116 ? -8.068 3.334 19.934 1.00 95.25 116 LYS A C 1
ATOM 922 O O . LYS A 1 116 ? -8.463 2.991 21.043 1.00 95.25 116 LYS A O 1
ATOM 927 N N . ASN A 1 117 ? -8.382 4.504 19.381 1.00 93.75 117 ASN A N 1
ATOM 928 C CA . ASN A 1 117 ? -9.274 5.452 20.042 1.00 93.75 117 ASN A CA 1
ATOM 929 C C . ASN A 1 117 ? -10.674 4.853 20.201 1.00 93.75 117 ASN A C 1
ATOM 931 O O . ASN A 1 117 ? -11.206 4.833 21.303 1.00 93.75 117 ASN A O 1
ATOM 935 N N . ARG A 1 118 ? -11.213 4.258 19.133 1.00 92.94 118 ARG A N 1
ATOM 936 C CA . ARG A 1 118 ? -12.548 3.653 19.157 1.00 92.94 118 ARG A CA 1
ATOM 937 C C . ARG A 1 118 ? -12.656 2.466 20.119 1.00 92.94 118 ARG A C 1
ATOM 939 O O . ARG A 1 118 ? -13.677 2.318 20.776 1.00 92.94 118 ARG A O 1
ATOM 946 N N . ILE A 1 119 ? -11.605 1.651 20.242 1.00 94.00 119 ILE A N 1
ATOM 947 C CA . ILE A 1 119 ? -11.535 0.582 21.252 1.00 94.00 119 ILE A CA 1
ATOM 948 C C . ILE A 1 119 ? -11.641 1.170 22.666 1.00 94.00 119 ILE A C 1
ATOM 950 O O . ILE A 1 119 ? -12.402 0.659 23.486 1.00 94.00 119 ILE A O 1
ATOM 954 N N . ASN A 1 120 ? -10.905 2.250 22.952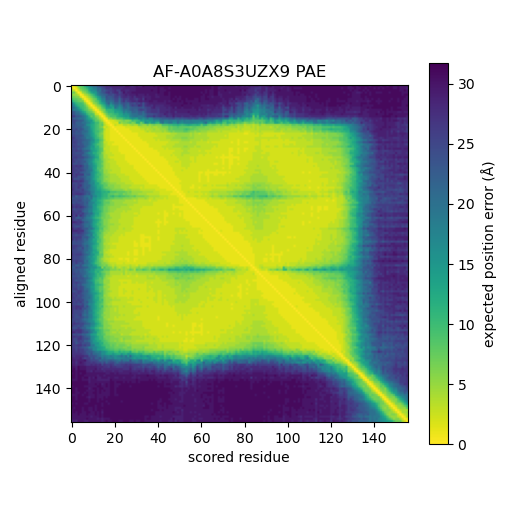 1.00 91.75 120 ASN A N 1
ATOM 955 C CA . ASN A 1 120 ? -10.958 2.904 24.260 1.00 91.75 120 ASN A CA 1
ATOM 956 C C . ASN A 1 120 ? -12.348 3.480 24.560 1.00 91.75 120 ASN A C 1
ATOM 958 O O . ASN A 1 120 ? -12.814 3.348 25.691 1.00 91.75 120 ASN A O 1
ATOM 962 N N . ASP A 1 121 ? -13.003 4.079 23.564 1.00 90.44 121 ASP A N 1
ATOM 963 C CA . ASP A 1 121 ? -14.342 4.656 23.711 1.00 90.44 121 ASP A CA 1
ATOM 964 C C . ASP A 1 121 ? -15.378 3.570 24.051 1.00 90.44 121 ASP A C 1
ATOM 966 O O . ASP A 1 121 ? -16.088 3.691 25.050 1.00 90.44 121 ASP A O 1
ATOM 970 N N . ILE A 1 122 ? -15.389 2.455 23.306 1.00 88.69 122 ILE A N 1
ATOM 971 C CA . ILE A 1 122 ? -16.287 1.313 23.567 1.00 88.69 122 ILE A CA 1
ATOM 972 C C . ILE A 1 122 ? -16.041 0.743 24.973 1.00 88.69 122 ILE A C 1
ATOM 974 O O . ILE A 1 122 ? -16.976 0.558 25.753 1.00 88.69 122 ILE A O 1
ATOM 978 N N . ALA A 1 123 ? -14.775 0.523 25.344 1.00 88.44 123 ALA A N 1
ATOM 979 C CA . ALA A 1 123 ? -14.427 -0.001 26.665 1.00 88.44 123 ALA A CA 1
ATOM 980 C C . ALA A 1 123 ? -14.821 0.952 27.813 1.00 88.44 123 ALA A C 1
ATOM 982 O O . ALA A 1 123 ? -15.091 0.508 28.933 1.00 88.44 123 ALA A O 1
ATOM 983 N N . PHE A 1 124 ? -14.825 2.265 27.569 1.00 87.75 124 PHE A N 1
ATOM 984 C CA . PHE A 1 124 ? -15.250 3.266 28.545 1.00 87.75 124 PHE A CA 1
ATOM 985 C C . PHE A 1 124 ? -16.774 3.305 28.711 1.00 87.75 124 PHE A C 1
ATOM 987 O O . PHE A 1 124 ? -17.259 3.397 29.845 1.00 87.75 124 PHE A O 1
ATOM 994 N N . GLU A 1 125 ? -17.529 3.203 27.616 1.00 83.62 125 GLU A N 1
ATOM 995 C CA . GLU A 1 125 ? -18.992 3.112 27.649 1.00 83.62 125 GLU A CA 1
ATOM 996 C C . GLU A 1 125 ? -19.444 1.892 28.460 1.00 83.62 125 GLU A C 1
ATOM 998 O O . GLU A 1 125 ? -20.252 2.031 29.382 1.00 83.62 125 GLU A O 1
ATOM 1003 N N . GLU A 1 126 ? -18.842 0.723 28.229 1.00 77.25 126 GLU A N 1
ATOM 1004 C CA . GLU A 1 126 ? -19.136 -0.491 28.998 1.00 77.25 126 GLU A CA 1
ATOM 1005 C C . GLU A 1 126 ? -18.906 -0.288 30.504 1.00 77.25 126 GLU A C 1
ATOM 1007 O O . GLU A 1 126 ? -19.787 -0.573 31.317 1.00 77.25 126 GLU A O 1
ATOM 1012 N N . ARG A 1 127 ? -17.775 0.302 30.910 1.00 75.62 127 ARG A N 1
ATOM 1013 C CA . ARG A 1 127 ? -17.489 0.583 32.334 1.00 75.62 127 ARG A CA 1
ATOM 1014 C C . ARG A 1 127 ? -18.448 1.606 32.947 1.00 75.62 127 ARG A C 1
ATOM 1016 O O . ARG A 1 127 ? -18.797 1.502 34.128 1.00 75.62 127 ARG A O 1
ATOM 1023 N N . SER A 1 128 ? -18.881 2.583 32.155 1.00 68.69 128 SER A N 1
ATOM 1024 C CA . SER A 1 128 ? -19.817 3.630 32.577 1.00 68.69 128 SER A CA 1
ATOM 1025 C C . SER A 1 128 ? -21.240 3.095 32.775 1.00 68.69 128 SER A C 1
ATOM 1027 O O . SER A 1 128 ? -21.934 3.519 33.706 1.00 68.69 128 SER A O 1
ATOM 1029 N N . THR A 1 129 ? -21.662 2.103 31.980 1.00 60.25 129 THR A N 1
ATOM 1030 C CA . THR A 1 129 ? -22.954 1.418 32.184 1.00 60.25 129 THR A CA 1
ATOM 1031 C C . THR A 1 129 ? -22.982 0.558 33.452 1.00 60.25 129 THR A C 1
ATOM 1033 O O . THR A 1 129 ? -23.989 0.555 34.158 1.00 60.25 129 THR A O 1
ATOM 1036 N N . VAL A 1 130 ? -21.865 -0.082 33.817 1.00 54.44 130 VAL A N 1
ATOM 1037 C CA . VAL A 1 130 ? -21.753 -0.913 35.035 1.00 54.44 130 VAL A CA 1
ATOM 1038 C C . VAL A 1 130 ? -21.706 -0.069 36.321 1.00 54.44 130 VAL A C 1
ATOM 1040 O O . VAL A 1 130 ? -22.151 -0.515 37.377 1.00 54.44 130 VAL A O 1
ATOM 1043 N N . SER A 1 131 ? -21.226 1.178 36.250 1.00 49.88 131 SER A N 1
ATOM 1044 C CA . SER A 1 131 ? -21.165 2.085 37.413 1.00 49.88 131 SER A CA 1
ATOM 1045 C C . SER A 1 131 ? -22.454 2.886 37.646 1.00 49.88 131 SER A C 1
ATOM 1047 O O . SER A 1 131 ? -22.651 3.434 38.729 1.00 49.88 131 SER A O 1
ATOM 1049 N N . SER A 1 132 ? -23.366 2.925 36.669 1.00 48.66 132 SER A N 1
ATOM 1050 C CA . SER A 1 132 ? -24.632 3.674 36.763 1.00 48.66 132 SER A CA 1
ATOM 1051 C C . SER A 1 132 ? -25.791 2.864 37.370 1.00 48.66 132 SER A C 1
ATOM 1053 O O . SER A 1 132 ? -26.869 3.409 37.605 1.00 48.66 132 SER A O 1
ATOM 1055 N N . SER A 1 133 ? -25.591 1.577 37.680 1.00 47.09 133 SER A N 1
ATOM 1056 C CA . SER A 1 133 ? -26.596 0.718 38.330 1.00 47.09 133 SER A CA 1
ATOM 1057 C C . SER A 1 133 ? -26.539 0.707 39.866 1.00 47.09 133 SER A C 1
ATOM 1059 O O . SER A 1 133 ? -27.366 0.053 40.499 1.00 47.09 133 SER A O 1
ATOM 1061 N N . SER A 1 134 ? -25.633 1.468 40.488 1.00 47.66 134 SER A N 1
ATOM 1062 C CA . SER A 1 134 ? -25.450 1.504 41.949 1.00 47.66 134 SER A CA 1
ATOM 1063 C C . SER A 1 134 ? -25.905 2.827 42.571 1.00 47.66 134 SER A C 1
ATOM 1065 O O . SER A 1 134 ? -25.123 3.508 43.221 1.00 47.66 134 SER A O 1
ATOM 1067 N N . SER A 1 135 ? -27.169 3.217 42.369 1.00 45.69 135 SER A N 1
ATOM 1068 C CA . SER A 1 135 ? -27.891 4.188 43.220 1.00 45.69 135 SER A CA 1
ATOM 1069 C C . SER A 1 135 ? -29.395 4.149 42.932 1.00 45.69 135 SER A C 1
ATOM 1071 O O . SER A 1 135 ? -29.988 5.099 42.429 1.00 45.69 135 SER A O 1
ATOM 1073 N N . LYS A 1 136 ? -30.042 3.020 43.240 1.00 49.19 136 LYS A N 1
ATOM 1074 C CA . LYS A 1 136 ? -31.508 2.919 43.235 1.00 49.19 136 LYS A CA 1
ATOM 1075 C C . LYS A 1 136 ? -32.015 2.155 44.457 1.00 49.19 136 LYS A C 1
ATOM 1077 O O . LYS A 1 136 ? -32.665 1.128 44.334 1.00 49.19 136 LYS A O 1
ATOM 1082 N N . SER A 1 137 ? -31.723 2.678 45.648 1.00 44.03 137 SER A 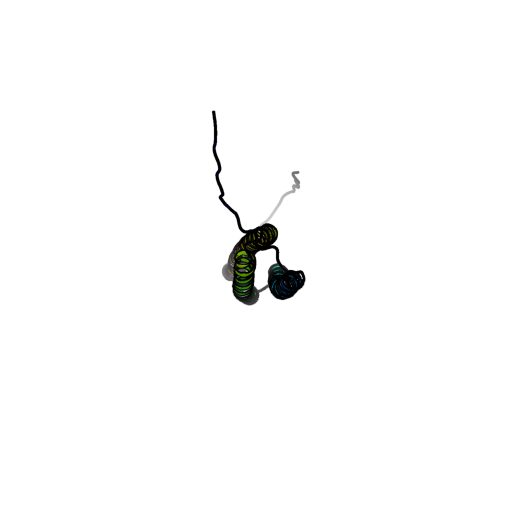N 1
ATOM 1083 C CA . SER A 1 137 ? -32.433 2.306 46.880 1.00 44.03 137 SER A CA 1
ATOM 1084 C C . SER A 1 137 ? -32.120 3.266 48.033 1.00 44.03 137 SER A C 1
ATOM 1086 O O . SER A 1 137 ? -31.212 3.036 48.824 1.00 44.03 137 SER A O 1
ATOM 1088 N N . SER A 1 138 ? -32.924 4.319 48.162 1.00 39.41 138 SER A N 1
ATOM 1089 C CA . SER A 1 138 ? -33.403 4.768 49.472 1.00 39.41 138 SER A CA 1
ATOM 1090 C C . SER A 1 138 ? -34.787 5.385 49.289 1.00 39.41 138 SER A C 1
ATOM 1092 O O . SER A 1 138 ? -34.950 6.548 48.927 1.00 39.41 138 SER A O 1
ATOM 1094 N N . LEU A 1 139 ? -35.799 4.538 49.466 1.00 50.78 139 LEU A N 1
ATOM 1095 C CA . LEU A 1 139 ? -37.176 4.940 49.705 1.00 50.78 139 LEU A CA 1
ATOM 1096 C C . LEU A 1 139 ? -37.227 5.676 51.046 1.00 50.78 139 LEU A C 1
ATOM 1098 O O . LEU A 1 139 ? -37.078 5.052 52.094 1.00 50.78 139 LEU A O 1
ATOM 1102 N N . ARG A 1 140 ? -37.533 6.971 51.025 1.00 47.41 140 ARG A N 1
ATOM 1103 C CA . ARG A 1 140 ? -38.313 7.583 52.102 1.00 47.41 140 ARG A CA 1
ATOM 1104 C C . ARG A 1 140 ? -39.369 8.498 51.508 1.00 47.41 140 ARG A C 1
ATOM 1106 O O . ARG A 1 140 ? -39.090 9.595 51.039 1.00 47.41 140 ARG A O 1
ATOM 1113 N N . SER A 1 141 ? -40.592 7.986 51.537 1.00 45.00 141 SER A N 1
ATOM 1114 C CA . SER A 1 141 ? -41.832 8.728 51.394 1.00 45.00 141 SER A CA 1
ATOM 1115 C C . SER A 1 141 ? -41.855 9.914 52.358 1.00 45.00 141 SER A C 1
ATOM 1117 O O . SER A 1 141 ? -41.772 9.706 53.564 1.00 45.00 141 SER A O 1
ATOM 1119 N N . SER A 1 142 ? -42.033 11.120 51.819 1.00 39.25 142 SER A N 1
ATOM 1120 C CA . SER A 1 142 ? -42.605 12.268 52.527 1.00 39.25 142 SER A CA 1
ATOM 1121 C C . SER A 1 142 ? -43.361 13.131 51.521 1.00 39.25 142 SER A C 1
ATOM 1123 O O . SER A 1 142 ? -42.786 13.892 50.749 1.00 39.25 142 SER A O 1
ATOM 1125 N N . THR A 1 143 ? -44.678 12.973 51.520 1.00 43.56 143 THR A N 1
ATOM 1126 C CA . THR A 1 143 ? -45.661 13.880 50.926 1.00 43.56 143 THR A CA 1
ATOM 1127 C C . THR A 1 143 ? -45.610 15.252 51.606 1.00 43.56 143 THR A C 1
ATOM 1129 O O . THR A 1 143 ? -45.902 15.327 52.796 1.00 43.56 143 THR A O 1
ATOM 1132 N N . SER A 1 144 ? -45.289 16.323 50.870 1.00 32.34 144 SER A N 1
ATOM 1133 C CA . SER A 1 144 ? -45.686 17.725 51.140 1.00 32.34 144 SER A CA 1
ATOM 1134 C C . SER A 1 144 ? -45.151 18.600 49.989 1.00 32.34 144 SER A C 1
ATOM 1136 O O . SER A 1 144 ? -43.948 18.664 49.790 1.00 32.34 144 SER A O 1
ATOM 1138 N N . SER A 1 145 ? -45.969 19.032 49.025 1.00 37.03 145 SER A N 1
ATOM 1139 C CA . SER A 1 145 ? -46.812 20.244 49.021 1.00 37.03 145 SER A CA 1
ATOM 1140 C C . SER A 1 145 ? -46.147 21.443 48.315 1.00 37.03 145 SER A C 1
ATOM 1142 O O . SER A 1 145 ? -45.187 22.013 48.816 1.00 37.03 145 SER A O 1
ATOM 1144 N N . ARG A 1 146 ? -46.791 21.835 47.200 1.00 37.22 146 ARG A N 1
ATOM 1145 C CA . ARG A 1 146 ? -46.887 23.164 46.549 1.00 37.22 146 ARG A CA 1
ATOM 1146 C C . ARG A 1 146 ? -45.716 23.752 45.739 1.00 37.22 146 ARG A C 1
ATOM 1148 O O . ARG A 1 146 ? -44.687 24.084 46.297 1.00 37.22 146 ARG A O 1
ATOM 1155 N N . GLN A 1 147 ? -46.069 24.027 44.464 1.00 37.06 147 GLN A N 1
ATOM 1156 C CA . GLN A 1 147 ? -45.851 25.252 43.649 1.00 37.06 147 GLN A CA 1
ATOM 1157 C C . GLN A 1 147 ? -44.383 25.687 43.422 1.00 37.06 147 GLN A C 1
ATOM 1159 O O . GLN A 1 147 ? -43.596 25.705 44.345 1.00 37.06 147 GLN A O 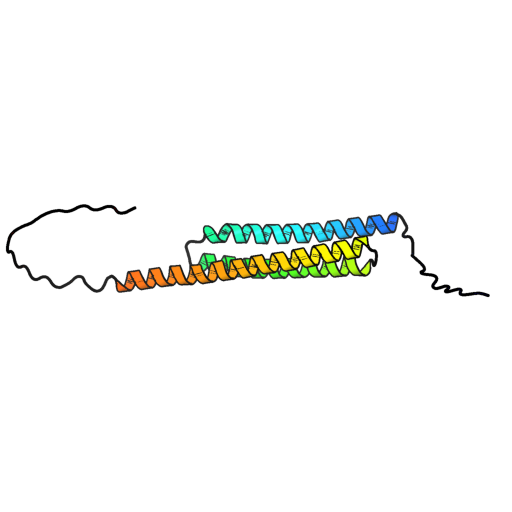1
ATOM 1164 N N . SER A 1 148 ? -43.902 26.073 42.234 1.00 36.31 148 SER A N 1
ATOM 1165 C CA . SER A 1 148 ? -44.502 26.845 41.135 1.00 36.31 148 SER A CA 1
ATOM 1166 C C . SER A 1 148 ? -43.509 26.970 39.958 1.00 36.31 148 SER A C 1
ATOM 1168 O O . SER A 1 148 ? -42.318 27.074 40.212 1.00 36.31 148 SER A O 1
ATOM 1170 N N . GLN A 1 149 ? -44.064 27.093 38.738 1.00 39.12 149 GLN A N 1
ATOM 1171 C CA . GLN A 1 149 ? -43.604 27.889 37.567 1.00 39.12 149 GLN A CA 1
ATOM 1172 C C . GLN A 1 149 ? -42.295 27.475 36.847 1.00 39.12 149 GLN A C 1
ATOM 1174 O O . GLN A 1 149 ? -41.277 27.230 37.473 1.00 39.12 149 GLN A O 1
ATOM 1179 N N . GLN A 1 150 ? -42.381 27.118 35.550 1.00 42.03 150 GLN A N 1
ATOM 1180 C CA . GLN A 1 150 ? -42.042 27.943 34.357 1.00 42.03 150 GLN A CA 1
ATOM 1181 C C . GLN A 1 150 ? -40.604 28.495 34.430 1.00 42.03 150 GLN A C 1
ATOM 1183 O O . GLN A 1 150 ? -40.251 29.125 35.410 1.00 42.03 150 GLN A O 1
ATOM 1188 N N . GLU A 1 151 ? -39.709 28.222 33.474 1.00 42.62 151 GLU A N 1
ATOM 1189 C CA . GLU A 1 151 ? -39.617 29.002 32.231 1.00 42.62 151 GLU A CA 1
ATOM 1190 C C . GLU A 1 151 ? -38.683 28.344 31.185 1.00 42.62 151 GLU A C 1
ATOM 1192 O O . GLU A 1 151 ? -37.729 27.639 31.510 1.00 42.62 151 GLU A O 1
ATOM 1197 N N . ILE A 1 152 ? -38.987 28.600 29.913 1.00 47.19 152 ILE A N 1
ATOM 1198 C CA . ILE A 1 152 ? -38.245 28.251 28.692 1.00 47.19 152 ILE A CA 1
ATOM 1199 C C . ILE A 1 152 ? -37.143 29.287 28.464 1.00 47.19 152 ILE A C 1
ATOM 1201 O O . ILE A 1 152 ? -37.493 30.456 28.454 1.00 47.19 152 ILE A O 1
ATOM 1205 N N . VAL A 1 153 ? -35.915 28.905 28.076 1.00 45.25 153 VAL A N 1
ATOM 1206 C CA . VAL A 1 153 ? -35.088 29.742 27.173 1.00 45.25 153 VAL A CA 1
ATOM 1207 C C . VAL A 1 153 ? -34.176 28.875 26.285 1.00 45.25 153 VAL A C 1
ATOM 1209 O O . VAL A 1 153 ? -33.306 28.156 26.768 1.00 45.25 153 VAL A O 1
ATOM 1212 N N . ARG A 1 154 ? -34.376 28.978 24.962 1.00 40.59 154 ARG A N 1
ATOM 1213 C CA . ARG A 1 154 ? -33.400 28.647 23.904 1.00 40.59 154 ARG A CA 1
ATOM 1214 C C . ARG A 1 154 ? -32.336 29.742 23.852 1.00 40.59 154 ARG A C 1
ATOM 1216 O O . ARG A 1 154 ? -32.722 30.908 23.847 1.00 40.59 154 ARG A O 1
ATOM 1223 N N . ILE A 1 155 ? -31.061 29.400 23.667 1.00 45.84 155 ILE A N 1
ATOM 1224 C CA . ILE A 1 155 ? -30.070 30.357 23.153 1.00 45.84 155 ILE A CA 1
ATOM 1225 C C . ILE A 1 155 ? -29.267 29.716 22.013 1.00 45.84 155 ILE A C 1
ATOM 1227 O O . ILE A 1 155 ? -28.776 28.599 22.147 1.00 45.84 155 ILE A O 1
ATOM 1231 N N . VAL A 1 156 ? -29.290 30.483 20.917 1.00 46.91 156 VAL A N 1
ATOM 1232 C CA . VAL A 1 156 ? -28.534 30.539 19.650 1.00 46.91 156 VAL A CA 1
ATOM 1233 C C . VAL A 1 156 ? -27.264 29.701 19.556 1.00 46.91 156 VAL A C 1
ATOM 1235 O O . VAL A 1 156 ? -26.373 29.885 20.411 1.00 46.91 156 VAL A O 1
#

Secondary structure (DSSP, 8-state):
-------------PPPHHHHHHHHHHHHHHHHHHHHHHHHHHHHHHHGGG--SHHHHHHHHHHHHHHHHHHHHHHHHHHHHHHHH--HHHHHHHHHHHHHHHHHHHHHHHHHHHHHHHHHHHHHHHHHHHHTTS----------------------